Protein AF-A0A535EIG1-F1 (afdb_monomer)

Secondary structure (DSSP, 8-state):
-----PPPP-HHHHHHHHHHHHHHHHHHHHHHHHHHHHHHHHHHHHHHHHHHHHHHHHHHHHHHHHHHHHHHHHHHHHSS-HHHHHHHHHHHHHHHHHHHHHHHHHH------HHHHHHHHHHHHHHHHHHHHHT-

Structure (mmCIF, N/CA/C/O backbone):
data_AF-A0A535EIG1-F1
#
_entry.id   AF-A0A535EIG1-F1
#
loop_
_atom_site.group_PDB
_atom_site.id
_atom_site.type_symbol
_atom_site.label_atom_id
_atom_site.label_alt_id
_atom_site.label_comp_id
_atom_site.label_asym_id
_atom_site.label_entity_id
_atom_site.label_seq_id
_atom_site.pdbx_PDB_ins_code
_atom_site.Cartn_x
_atom_site.Cartn_y
_atom_site.Cartn_z
_atom_site.occupancy
_atom_site.B_iso_or_equiv
_atom_site.auth_seq_id
_atom_site.auth_comp_id
_atom_site.auth_asym_id
_atom_site.auth_atom_id
_atom_site.pdbx_PDB_model_num
ATOM 1 N N . MET A 1 1 ? -46.083 -12.622 86.928 1.00 43.81 1 MET A N 1
ATOM 2 C CA . MET A 1 1 ? -44.741 -12.605 86.307 1.00 43.81 1 MET A CA 1
ATOM 3 C C . MET A 1 1 ? -44.863 -13.250 84.937 1.00 43.81 1 MET A C 1
ATOM 5 O O . MET A 1 1 ? -45.043 -14.456 84.882 1.00 43.81 1 MET A O 1
ATOM 9 N N . ALA A 1 2 ? -44.877 -12.461 83.861 1.00 42.69 2 ALA A N 1
ATOM 10 C CA . ALA A 1 2 ? -44.917 -12.961 82.486 1.00 42.69 2 ALA A CA 1
ATOM 11 C C . ALA A 1 2 ? -43.652 -12.479 81.770 1.00 42.69 2 ALA A C 1
ATOM 13 O O . ALA A 1 2 ? -43.434 -11.278 81.623 1.00 42.69 2 ALA A O 1
ATOM 14 N N . THR A 1 3 ? -42.788 -13.417 81.408 1.00 52.62 3 THR A N 1
ATOM 15 C CA . THR A 1 3 ? -41.542 -13.187 80.680 1.00 52.62 3 THR A CA 1
ATOM 16 C C . THR A 1 3 ? -41.874 -13.017 79.197 1.00 52.62 3 THR A C 1
ATOM 18 O O . THR A 1 3 ? -42.221 -13.986 78.529 1.00 52.62 3 THR A O 1
ATOM 21 N N . GLN A 1 4 ? -41.795 -11.787 78.679 1.00 49.91 4 GLN A N 1
ATOM 22 C CA . GLN A 1 4 ? -41.818 -11.545 77.235 1.00 49.91 4 GLN A CA 1
ATOM 23 C C . GLN A 1 4 ? -40.464 -11.929 76.629 1.00 49.91 4 GLN A C 1
ATOM 25 O O . GLN A 1 4 ? -39.429 -11.382 77.003 1.00 49.91 4 GLN A O 1
ATOM 30 N N . THR A 1 5 ? -40.476 -12.861 75.682 1.00 56.69 5 THR A N 1
ATOM 31 C CA . THR A 1 5 ? -39.356 -13.163 74.786 1.00 56.69 5 THR A CA 1
ATOM 32 C C . THR A 1 5 ? -39.472 -12.293 73.534 1.00 56.69 5 THR A C 1
ATOM 34 O O . THR A 1 5 ? -40.275 -12.596 72.654 1.00 56.69 5 THR A O 1
ATOM 37 N N . GLU A 1 6 ? -38.689 -11.215 73.442 1.00 60.91 6 GLU A N 1
ATOM 38 C CA . GLU A 1 6 ? -38.535 -10.468 72.186 1.00 60.91 6 GLU A CA 1
ATOM 39 C C . GLU A 1 6 ? -37.689 -11.271 71.174 1.00 60.91 6 GLU A C 1
ATOM 41 O O . GLU A 1 6 ? -36.630 -11.799 71.537 1.00 60.91 6 GLU A O 1
ATOM 46 N N . PRO A 1 7 ? -38.105 -11.365 69.898 1.00 57.72 7 PRO A N 1
ATOM 47 C CA . PRO A 1 7 ? -37.323 -12.022 68.862 1.00 57.72 7 PRO A CA 1
ATOM 48 C C . PRO A 1 7 ? -36.166 -11.110 68.432 1.00 57.72 7 PRO A C 1
ATOM 50 O O . PRO A 1 7 ? -36.370 -10.025 67.892 1.00 57.72 7 PRO A O 1
ATOM 53 N N . ARG A 1 8 ? -34.922 -11.551 68.654 1.00 62.31 8 ARG A N 1
ATOM 54 C CA . ARG A 1 8 ? -33.730 -10.856 68.143 1.00 62.31 8 ARG A CA 1
ATOM 55 C C . ARG A 1 8 ? -33.716 -10.899 66.607 1.00 62.31 8 ARG A C 1
ATOM 57 O O . ARG A 1 8 ? -33.829 -11.990 66.049 1.00 62.31 8 ARG A O 1
ATOM 64 N N . PRO A 1 9 ? -33.528 -9.767 65.906 1.00 60.94 9 PRO A N 1
ATOM 65 C CA . PRO A 1 9 ? -33.416 -9.769 64.453 1.00 60.94 9 PRO A CA 1
ATOM 66 C C . PRO A 1 9 ? -32.160 -10.541 64.009 1.00 60.94 9 PRO A C 1
ATOM 68 O O . PRO A 1 9 ? -31.055 -10.313 64.506 1.00 60.94 9 PRO A O 1
ATOM 71 N N . ASN A 1 10 ? -32.341 -11.474 63.071 1.00 62.00 10 ASN A N 1
ATOM 72 C CA . ASN A 1 10 ? -31.311 -12.361 62.520 1.00 62.00 10 ASN A CA 1
ATOM 73 C C . ASN A 1 10 ? -30.212 -11.587 61.751 1.00 62.00 10 ASN A C 1
ATOM 75 O O . ASN A 1 10 ? -30.255 -11.463 60.529 1.00 62.00 10 ASN A O 1
ATOM 79 N N . GLY A 1 11 ? -29.188 -11.087 62.452 1.00 62.66 11 GLY A N 1
ATOM 80 C CA . GLY A 1 11 ? -28.058 -10.340 61.867 1.00 62.66 11 GLY A CA 1
ATOM 81 C C . GLY A 1 11 ? -27.068 -11.161 61.019 1.00 62.66 11 GLY A C 1
ATOM 82 O O . GLY A 1 11 ? -26.236 -10.583 60.322 1.00 62.66 11 GLY A O 1
ATOM 83 N N . SER A 1 12 ? -27.141 -12.495 61.048 1.00 65.00 12 SER A N 1
ATOM 84 C CA . SER A 1 12 ? -26.292 -13.397 60.252 1.00 65.00 12 SER A CA 1
ATOM 85 C C . SER A 1 12 ? -26.722 -13.478 58.784 1.00 65.00 12 SER A C 1
ATOM 87 O O . SER A 1 12 ? -25.865 -13.430 57.906 1.00 65.00 12 SER A O 1
ATOM 89 N N . ALA A 1 13 ? -28.032 -13.508 58.515 1.00 63.97 13 ALA A N 1
ATOM 90 C CA . ALA A 1 13 ? -28.589 -13.544 57.159 1.00 63.97 13 ALA A CA 1
ATOM 91 C C . ALA A 1 13 ? -28.294 -12.252 56.368 1.00 63.97 13 ALA A C 1
ATOM 93 O O . ALA A 1 13 ? -27.979 -12.299 55.179 1.00 63.97 13 ALA A O 1
ATOM 94 N N . MET A 1 14 ? -28.321 -11.097 57.048 1.00 65.00 14 MET A N 1
ATOM 95 C CA . MET A 1 14 ? -27.909 -9.806 56.479 1.00 65.00 14 MET A CA 1
ATOM 96 C C . MET A 1 14 ? -26.413 -9.792 56.119 1.00 65.00 14 MET A C 1
ATOM 98 O O . MET A 1 14 ? -26.053 -9.367 55.026 1.00 65.00 14 MET A O 1
ATOM 102 N N . LYS A 1 15 ? -25.532 -10.311 56.989 1.00 76.56 15 LYS A N 1
ATOM 103 C CA . LYS A 1 15 ? -24.079 -10.360 56.728 1.00 76.56 15 LYS A CA 1
ATOM 104 C C . LYS A 1 15 ? -23.700 -11.301 55.579 1.00 76.56 15 LYS A C 1
ATOM 106 O O . LYS A 1 15 ? -22.827 -10.955 54.791 1.00 76.56 15 LYS A O 1
ATOM 111 N N . SER A 1 16 ? -24.361 -12.453 55.445 1.00 78.69 16 SER A N 1
ATOM 112 C CA . SER A 1 16 ? -24.124 -13.373 54.321 1.00 78.69 16 SER A CA 1
ATOM 113 C C . SER A 1 16 ? -24.558 -12.789 52.974 1.00 78.69 16 SER A C 1
ATOM 115 O O . SER A 1 16 ? -23.881 -13.006 51.973 1.00 78.69 16 SER A O 1
ATOM 117 N N . GLY A 1 17 ? -25.650 -12.013 52.947 1.00 80.19 17 GLY A N 1
ATOM 118 C CA . GLY A 1 17 ? -26.098 -11.315 51.738 1.00 80.19 17 GLY A CA 1
ATOM 119 C C . GLY A 1 17 ? -25.132 -10.213 51.288 1.00 80.19 17 GLY A C 1
ATOM 120 O O . GLY A 1 17 ? -24.874 -10.078 50.095 1.00 80.19 17 GLY A O 1
ATOM 121 N N . VAL A 1 18 ? -24.548 -9.472 52.236 1.00 80.44 18 VAL A N 1
ATOM 122 C CA . VAL A 1 18 ? -23.553 -8.420 51.954 1.00 80.44 18 VAL A CA 1
ATOM 123 C C . VAL A 1 18 ? -22.257 -9.007 51.380 1.00 80.44 18 VAL A C 1
ATOM 125 O O . VAL A 1 18 ? -21.769 -8.510 50.372 1.00 80.44 18 VAL A O 1
ATOM 128 N N . LEU A 1 19 ? -21.750 -10.110 51.943 1.00 84.25 19 LEU A N 1
ATOM 129 C CA . LEU A 1 19 ? -20.546 -10.787 51.434 1.00 84.25 19 LEU A CA 1
ATOM 130 C C . LEU A 1 19 ? -20.745 -11.355 50.019 1.00 84.25 19 LEU A C 1
ATOM 132 O O . LEU A 1 19 ? -19.858 -11.250 49.177 1.00 84.25 19 LEU A O 1
ATOM 136 N N . ALA A 1 20 ? -21.917 -11.933 49.733 1.00 85.38 20 ALA A N 1
ATOM 137 C CA . ALA A 1 20 ? -22.233 -12.432 48.395 1.00 85.38 20 ALA A CA 1
ATOM 138 C C . ALA A 1 20 ? -22.322 -11.297 47.359 1.00 85.38 20 ALA A C 1
ATOM 140 O O . ALA A 1 20 ? -21.854 -11.456 46.232 1.00 85.38 20 ALA A O 1
ATOM 141 N N . ALA A 1 21 ? -22.886 -10.147 47.741 1.00 85.50 21 ALA A N 1
ATOM 142 C CA . ALA A 1 21 ? -22.953 -8.970 46.878 1.00 85.50 21 ALA A CA 1
ATOM 143 C C . ALA A 1 21 ? -21.560 -8.399 46.560 1.00 85.50 21 ALA A C 1
ATOM 145 O O . ALA A 1 21 ? -21.315 -7.991 45.426 1.00 85.50 21 ALA A O 1
ATOM 146 N N . GLU A 1 22 ? -20.644 -8.415 47.528 1.00 88.31 22 GLU A N 1
ATOM 147 C CA . GLU A 1 22 ? -19.270 -7.929 47.363 1.00 88.31 22 GLU A CA 1
ATOM 148 C C . GLU A 1 22 ? -18.446 -8.836 46.435 1.00 88.31 22 GLU A C 1
ATOM 150 O O . GLU A 1 22 ? -17.827 -8.352 45.492 1.00 88.31 22 GLU A O 1
ATOM 155 N N . VAL A 1 23 ? -18.569 -10.163 46.572 1.00 90.62 23 VAL A N 1
ATOM 156 C CA . VAL A 1 23 ? -17.932 -11.119 45.645 1.00 90.62 23 VAL A CA 1
ATOM 157 C C . VAL A 1 23 ? -18.455 -10.954 44.214 1.00 90.62 23 VAL A C 1
ATOM 159 O O . VAL A 1 23 ? -17.675 -10.964 43.265 1.00 90.62 23 VAL A O 1
ATOM 162 N N . VAL A 1 24 ? -19.766 -10.772 44.024 1.00 90.81 24 VAL A N 1
ATOM 163 C CA . VAL A 1 24 ? -20.341 -10.525 42.687 1.00 90.81 24 VAL A CA 1
ATOM 164 C C . VAL A 1 24 ? -19.823 -9.212 42.095 1.00 90.81 24 VAL A C 1
ATOM 166 O O . VAL A 1 24 ? -19.555 -9.141 40.893 1.00 90.81 24 VAL A O 1
ATOM 169 N N . HIS A 1 25 ? -19.649 -8.182 42.924 1.00 91.38 25 HIS A N 1
ATOM 170 C CA . HIS A 1 25 ? -19.078 -6.909 42.500 1.00 91.38 25 HIS A CA 1
ATOM 171 C C . HIS A 1 25 ? -17.621 -7.059 42.034 1.00 91.38 25 HIS A C 1
ATOM 173 O O . HIS A 1 25 ? -17.269 -6.565 40.958 1.00 91.38 25 HIS A O 1
ATOM 179 N N . ASP A 1 26 ? -16.806 -7.806 42.778 1.00 92.19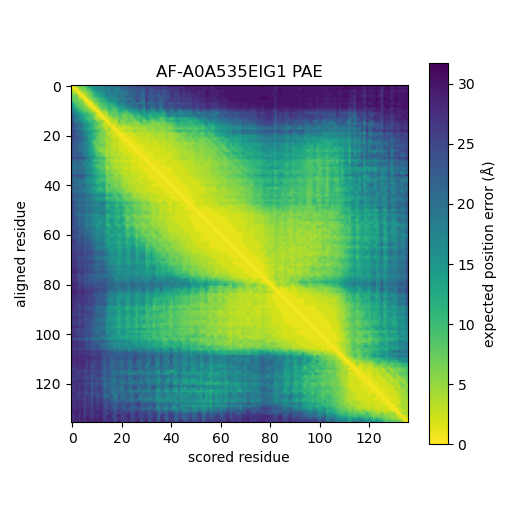 26 A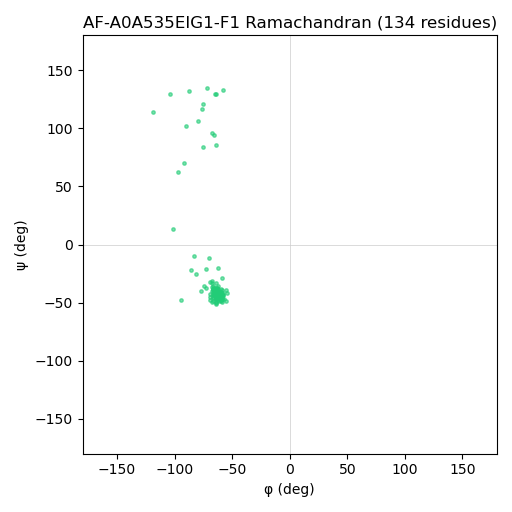SP A N 1
ATOM 180 C CA . ASP A 1 26 ? -15.402 -8.064 42.447 1.00 92.19 26 ASP A CA 1
ATOM 181 C C . ASP A 1 26 ? -15.246 -8.905 41.174 1.00 92.19 26 ASP A C 1
ATOM 183 O O . ASP A 1 26 ? -14.408 -8.600 40.322 1.00 92.19 26 ASP A O 1
ATOM 187 N N . LEU A 1 27 ? -16.101 -9.913 40.977 1.00 92.12 27 LEU A N 1
ATOM 188 C CA . LEU A 1 27 ? -16.129 -10.709 39.745 1.00 92.12 27 LEU A CA 1
ATOM 189 C C . LEU A 1 27 ? -16.491 -9.852 38.528 1.00 92.12 27 LEU A C 1
ATOM 191 O O . LEU A 1 27 ? -15.844 -9.951 37.487 1.00 92.12 27 LEU A O 1
ATOM 195 N N . ASN A 1 28 ? -17.484 -8.969 38.655 1.00 94.12 28 ASN A N 1
ATOM 196 C CA . ASN A 1 28 ? -17.855 -8.057 37.573 1.00 94.12 28 ASN A CA 1
ATOM 197 C C . ASN A 1 28 ? -16.714 -7.078 37.237 1.00 94.12 28 ASN A C 1
ATOM 199 O O . ASN A 1 28 ? -16.508 -6.713 36.074 1.00 94.12 28 ASN A O 1
ATOM 203 N N . ARG A 1 29 ? -15.935 -6.682 38.250 1.00 93.88 29 ARG A N 1
ATOM 204 C CA . ARG A 1 29 ? -14.747 -5.843 38.082 1.00 93.88 29 ARG A CA 1
ATOM 205 C C . ARG A 1 29 ? -13.614 -6.580 37.369 1.00 93.88 29 ARG A C 1
ATOM 207 O O . ARG A 1 29 ? -13.056 -6.026 36.427 1.00 93.88 29 ARG A O 1
ATOM 214 N N . LEU A 1 30 ? -13.326 -7.822 37.752 1.00 95.12 30 LEU A N 1
ATOM 215 C CA . LEU A 1 30 ? -12.358 -8.692 37.072 1.00 95.12 30 LEU A CA 1
ATOM 216 C C . LEU A 1 30 ? -12.727 -8.916 35.602 1.00 95.12 30 LEU A C 1
ATOM 218 O O . LEU A 1 30 ? -11.889 -8.727 34.728 1.00 95.12 30 LEU A O 1
ATOM 222 N N . VAL A 1 31 ? -13.992 -9.235 35.315 1.00 96.12 31 VAL A N 1
ATOM 223 C CA . VAL A 1 31 ? -14.468 -9.420 33.933 1.00 96.12 31 VAL A CA 1
ATOM 224 C C . VAL A 1 31 ? -14.295 -8.141 33.112 1.00 96.12 31 VAL A C 1
ATOM 226 O O . VAL A 1 31 ? -13.858 -8.196 31.965 1.00 96.12 31 VAL A O 1
ATOM 229 N N . SER A 1 32 ? -14.598 -6.977 33.693 1.00 95.75 32 SER A N 1
ATOM 230 C CA . SER A 1 32 ? -14.414 -5.690 33.009 1.00 95.75 32 SER A CA 1
ATOM 231 C C . SER A 1 32 ? -12.940 -5.407 32.699 1.00 95.75 32 SER A C 1
ATOM 233 O O . SER A 1 32 ? -12.632 -4.935 31.606 1.00 95.75 32 SER A O 1
ATOM 235 N N . LEU A 1 33 ? -12.037 -5.743 33.623 1.00 96.56 33 LEU A N 1
ATOM 236 C CA . LEU A 1 33 ? -10.590 -5.602 33.442 1.00 96.56 33 LEU A CA 1
ATOM 237 C C . LEU A 1 33 ? -10.050 -6.544 32.363 1.00 96.56 33 LEU A C 1
ATOM 239 O O . LEU A 1 33 ? -9.282 -6.104 31.516 1.00 96.56 33 LEU A O 1
ATOM 243 N N . GLU A 1 34 ? -10.492 -7.800 32.339 1.00 96.25 34 GLU A N 1
ATOM 244 C CA . GLU A 1 34 ? -10.086 -8.768 31.312 1.00 96.25 34 GLU A CA 1
ATOM 245 C C . GLU A 1 34 ? -10.522 -8.305 29.913 1.00 96.25 34 GLU A C 1
ATOM 247 O O . GLU A 1 34 ? -9.774 -8.410 28.943 1.00 96.25 34 GLU A O 1
ATOM 252 N N . ILE A 1 35 ? -11.718 -7.711 29.806 1.00 96.69 35 ILE A N 1
ATOM 253 C CA . ILE A 1 35 ? -12.204 -7.106 28.559 1.00 96.69 35 ILE A CA 1
ATOM 254 C C . ILE A 1 35 ? -11.343 -5.900 28.160 1.00 96.69 35 ILE A C 1
ATOM 256 O O . ILE A 1 35 ? -11.064 -5.713 26.974 1.00 96.69 35 ILE A O 1
ATOM 260 N N . GLU A 1 36 ? -10.952 -5.049 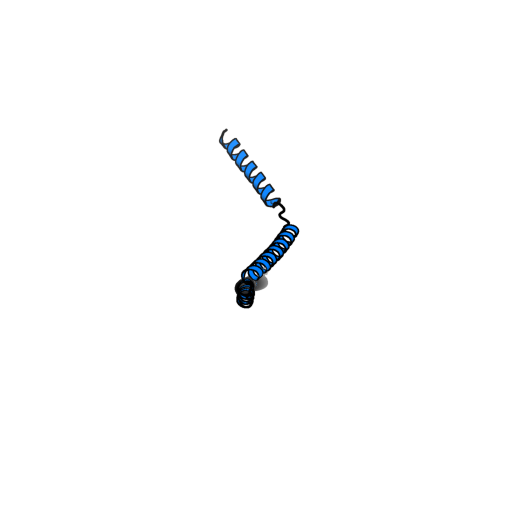29.109 1.00 96.94 36 GLU A N 1
ATOM 261 C CA . GLU A 1 36 ? -10.060 -3.915 28.839 1.00 96.94 36 GLU A CA 1
ATOM 262 C C . GLU A 1 36 ? -8.669 -4.373 28.398 1.00 96.94 36 GLU A C 1
ATOM 264 O O . GLU A 1 36 ? -8.146 -3.837 27.419 1.00 96.94 36 GLU A O 1
ATOM 269 N N . LEU A 1 37 ? -8.112 -5.397 29.044 1.00 97.12 37 LEU A N 1
ATOM 270 C CA . LEU A 1 37 ? -6.827 -5.991 28.689 1.00 97.12 37 LEU A CA 1
ATOM 271 C C . LEU A 1 37 ? -6.880 -6.620 27.291 1.00 97.12 37 LEU A C 1
ATOM 273 O O . LEU A 1 37 ? -6.072 -6.282 26.431 1.00 97.12 37 LEU A O 1
ATOM 277 N N . ALA A 1 38 ? -7.899 -7.438 27.012 1.00 96.25 38 ALA A N 1
ATOM 278 C CA . ALA A 1 38 ? -8.100 -8.037 25.696 1.00 96.25 38 ALA A CA 1
ATOM 279 C C . ALA A 1 38 ? -8.245 -6.966 24.603 1.00 96.25 38 ALA A C 1
ATOM 281 O O . ALA A 1 38 ? -7.701 -7.104 23.509 1.00 96.25 38 ALA A O 1
ATOM 282 N N . LYS A 1 39 ? -8.935 -5.852 24.884 1.00 96.00 39 LYS A N 1
ATOM 283 C CA . LYS A 1 39 ? -9.003 -4.710 23.956 1.00 96.00 39 LYS A CA 1
ATOM 284 C C . LYS A 1 39 ? -7.635 -4.069 23.721 1.00 96.00 39 LYS A C 1
ATOM 286 O O . LYS A 1 39 ? -7.366 -3.647 22.596 1.00 96.00 39 LYS A O 1
ATOM 291 N N . GLN A 1 40 ? -6.801 -3.955 24.752 1.00 97.25 40 GLN A N 1
ATOM 292 C CA . GLN A 1 40 ? -5.446 -3.415 24.633 1.00 97.25 40 GLN A CA 1
ATOM 293 C C . GLN A 1 40 ? -4.552 -4.335 23.802 1.00 97.25 40 GLN A C 1
ATOM 295 O O . GLN A 1 40 ? -3.958 -3.857 22.836 1.00 97.25 40 GLN A O 1
ATOM 300 N N . GLU A 1 41 ? -4.538 -5.637 24.091 1.00 95.44 41 GLU A N 1
ATOM 301 C CA . GLU A 1 41 ? -3.783 -6.620 23.310 1.00 95.44 41 GLU A CA 1
ATOM 302 C C . GLU A 1 41 ? -4.238 -6.630 21.852 1.00 95.44 41 GLU A C 1
ATOM 304 O O . GLU A 1 41 ? -3.413 -6.526 20.948 1.00 95.44 41 GLU A O 1
ATOM 309 N N . LEU A 1 42 ? -5.551 -6.660 21.592 1.00 95.94 42 LEU A N 1
ATOM 310 C CA . LEU A 1 42 ? -6.087 -6.595 20.229 1.00 95.94 42 LEU A CA 1
ATOM 311 C C . LEU A 1 42 ? -5.674 -5.312 19.505 1.00 95.94 42 LEU A C 1
ATOM 313 O O . LEU A 1 42 ? -5.390 -5.351 18.308 1.00 95.94 42 LEU A O 1
ATOM 317 N N . LYS A 1 43 ? -5.632 -4.172 20.203 1.00 95.38 43 LYS A N 1
ATOM 318 C CA . LYS A 1 43 ? -5.165 -2.904 19.633 1.00 95.38 43 LYS A CA 1
ATOM 319 C C . LYS A 1 43 ? -3.676 -2.963 19.306 1.00 95.38 43 LYS A C 1
ATOM 321 O O . LYS A 1 43 ? -3.292 -2.530 18.224 1.00 95.38 43 LYS A O 1
ATOM 326 N N . GLU A 1 44 ? -2.851 -3.480 20.206 1.00 95.06 44 GLU A N 1
ATOM 327 C CA . GLU A 1 44 ? -1.412 -3.629 19.986 1.00 95.06 44 GLU A CA 1
ATOM 328 C C . GLU A 1 44 ? -1.126 -4.593 18.829 1.00 95.06 44 GLU A C 1
ATOM 330 O O . GLU A 1 44 ? -0.394 -4.242 17.903 1.00 95.06 44 GLU A O 1
ATOM 335 N N . LEU A 1 45 ? -1.795 -5.747 18.798 1.00 93.62 45 LEU A N 1
ATOM 336 C CA . LEU A 1 45 ? -1.776 -6.703 17.689 1.00 93.62 45 LEU A CA 1
ATOM 337 C C . LEU A 1 45 ? -2.185 -6.034 16.371 1.00 93.62 45 LEU A C 1
ATOM 339 O O . LEU A 1 45 ? -1.481 -6.165 15.371 1.00 93.62 45 LEU A O 1
ATOM 343 N N . ALA A 1 46 ? -3.289 -5.281 16.359 1.00 94.38 46 ALA A N 1
ATOM 344 C CA . ALA A 1 46 ? -3.770 -4.583 15.169 1.00 94.38 46 ALA A CA 1
ATOM 345 C C . ALA A 1 46 ? -2.788 -3.511 14.678 1.00 94.38 46 ALA A C 1
ATOM 347 O O . ALA A 1 46 ? -2.588 -3.379 13.473 1.00 94.38 46 ALA A O 1
ATOM 348 N N . VAL A 1 47 ? -2.156 -2.761 15.585 1.00 94.44 47 VAL A N 1
ATOM 349 C CA . VAL A 1 47 ? -1.146 -1.755 15.231 1.00 94.44 47 VAL A CA 1
ATOM 350 C C . VAL A 1 47 ? 0.103 -2.431 14.680 1.00 94.44 47 VAL A C 1
ATOM 352 O O . VAL A 1 47 ? 0.559 -2.072 13.600 1.00 94.44 47 VAL A O 1
ATOM 355 N N . THR A 1 48 ? 0.632 -3.435 15.372 1.00 90.19 48 THR A N 1
ATOM 356 C CA . THR A 1 48 ? 1.905 -4.076 15.014 1.00 90.19 48 THR A CA 1
ATOM 357 C C . THR A 1 48 ? 1.774 -4.868 13.717 1.00 90.19 48 THR A C 1
ATOM 359 O O . THR A 1 48 ? 2.553 -4.673 12.782 1.00 90.19 48 THR A O 1
ATOM 362 N N . ASN A 1 49 ? 0.721 -5.682 13.595 1.00 94.25 49 ASN A N 1
ATOM 363 C CA . ASN A 1 49 ? 0.422 -6.391 12.353 1.00 94.25 49 ASN A CA 1
ATOM 364 C C . ASN A 1 49 ? 0.006 -5.421 11.242 1.00 94.25 49 ASN A C 1
ATOM 366 O O . ASN A 1 49 ? 0.307 -5.669 10.077 1.00 94.25 49 ASN A O 1
ATOM 370 N N . GLY A 1 50 ? -0.642 -4.304 11.583 1.00 94.88 50 GLY A N 1
ATOM 371 C CA . GLY A 1 50 ? -0.967 -3.235 10.641 1.00 94.88 50 GLY A CA 1
ATOM 372 C C . GLY A 1 50 ? 0.283 -2.579 10.058 1.00 94.88 50 GLY A C 1
ATOM 373 O O . GLY A 1 50 ? 0.364 -2.390 8.846 1.00 94.88 50 GLY A O 1
ATOM 374 N N . ILE A 1 51 ? 1.290 -2.303 10.890 1.00 95.06 51 ILE A N 1
ATOM 375 C CA . ILE A 1 51 ? 2.596 -1.792 10.456 1.00 95.06 51 ILE A CA 1
ATOM 376 C C . ILE A 1 51 ? 3.295 -2.827 9.575 1.00 95.06 51 ILE A C 1
ATOM 37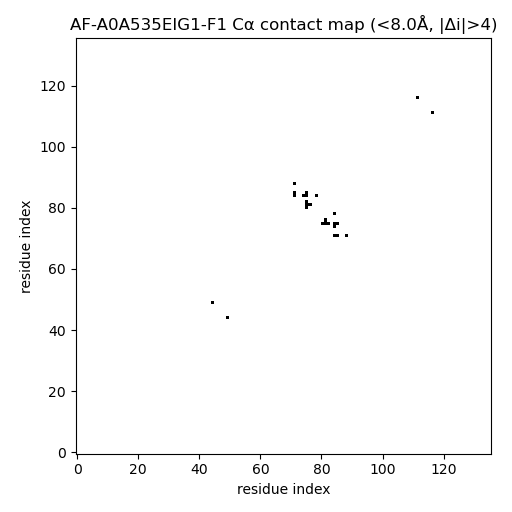8 O O . ILE A 1 51 ? 3.770 -2.477 8.499 1.00 95.06 51 ILE A O 1
ATOM 382 N N . ALA A 1 52 ? 3.316 -4.102 9.972 1.00 94.12 52 ALA A N 1
ATOM 383 C CA . ALA A 1 52 ? 3.909 -5.160 9.158 1.00 94.12 52 ALA A CA 1
ATOM 384 C C . ALA A 1 52 ? 3.227 -5.271 7.783 1.00 94.12 52 ALA A C 1
ATOM 386 O O . ALA A 1 52 ? 3.904 -5.278 6.755 1.00 94.12 52 ALA A O 1
ATOM 387 N N . ALA A 1 53 ? 1.892 -5.281 7.745 1.00 96.31 53 ALA A N 1
ATOM 388 C CA . ALA A 1 53 ? 1.121 -5.297 6.506 1.00 96.31 53 ALA A CA 1
ATOM 389 C C . ALA A 1 53 ? 1.403 -4.060 5.639 1.00 96.31 53 ALA A C 1
ATOM 391 O O . ALA A 1 53 ? 1.570 -4.190 4.426 1.00 96.31 53 ALA A O 1
ATOM 392 N N . ALA A 1 54 ? 1.518 -2.875 6.247 1.00 94.50 54 ALA A N 1
ATOM 393 C CA . ALA A 1 54 ? 1.885 -1.649 5.548 1.00 94.50 54 ALA A CA 1
ATOM 394 C C . ALA A 1 54 ? 3.305 -1.724 4.965 1.00 94.50 54 ALA A C 1
ATOM 396 O O . ALA A 1 54 ? 3.498 -1.383 3.800 1.00 94.50 54 ALA A O 1
ATOM 397 N N . CYS A 1 55 ? 4.281 -2.228 5.726 1.00 96.81 55 CYS A N 1
ATOM 398 C CA . CYS A 1 55 ? 5.647 -2.450 5.254 1.00 96.81 55 CYS A CA 1
ATOM 399 C C . CY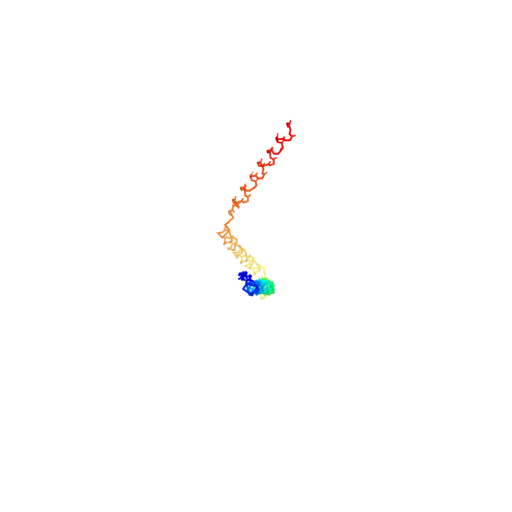S A 1 55 ? 5.689 -3.432 4.078 1.00 96.81 55 CYS A C 1
ATOM 401 O O . CYS A 1 55 ? 6.341 -3.145 3.079 1.00 96.81 55 CYS A O 1
ATOM 403 N N . PHE A 1 56 ? 4.966 -4.554 4.149 1.00 96.31 56 PHE A N 1
ATOM 404 C CA . PHE A 1 56 ? 4.878 -5.511 3.042 1.00 96.31 56 PHE A CA 1
ATOM 405 C C . PHE A 1 56 ? 4.206 -4.913 1.804 1.00 96.31 56 PHE A C 1
ATOM 407 O O . PHE A 1 56 ? 4.714 -5.075 0.694 1.00 96.31 56 PHE A O 1
ATOM 414 N N . ALA A 1 57 ? 3.099 -4.189 1.979 1.00 96.38 57 ALA A N 1
ATOM 415 C CA . ALA A 1 57 ? 2.434 -3.496 0.880 1.00 96.38 57 ALA A CA 1
ATOM 416 C C . ALA A 1 57 ? 3.373 -2.471 0.226 1.00 96.38 57 ALA A C 1
ATOM 418 O O . ALA A 1 57 ? 3.496 -2.430 -0.998 1.00 96.38 57 ALA A O 1
ATOM 419 N N . PHE A 1 58 ? 4.088 -1.687 1.034 1.00 95.62 58 PHE A N 1
ATOM 420 C CA . PHE A 1 58 ? 5.040 -0.692 0.555 1.00 95.62 58 PHE A CA 1
ATOM 421 C C . PHE A 1 58 ? 6.246 -1.327 -0.148 1.00 95.62 58 PHE A C 1
ATOM 423 O O . PHE A 1 58 ? 6.629 -0.878 -1.226 1.00 95.62 58 PHE A O 1
ATOM 430 N N . ALA A 1 59 ? 6.798 -2.413 0.398 1.00 96.50 59 ALA A N 1
ATOM 431 C CA . ALA A 1 59 ? 7.856 -3.188 -0.246 1.00 96.50 59 ALA A CA 1
ATOM 432 C C . ALA A 1 59 ? 7.404 -3.736 -1.608 1.00 96.50 59 ALA A C 1
ATOM 434 O O . ALA A 1 59 ? 8.151 -3.643 -2.578 1.00 96.50 59 ALA A O 1
ATOM 435 N N . GLY A 1 60 ? 6.168 -4.235 -1.708 1.00 94.81 60 GLY A N 1
ATOM 436 C CA . GLY A 1 60 ? 5.577 -4.674 -2.973 1.00 94.81 60 GLY A CA 1
ATOM 437 C C . GLY A 1 60 ? 5.451 -3.541 -3.995 1.00 94.81 60 GLY A C 1
ATOM 438 O O . GLY A 1 60 ? 5.803 -3.726 -5.159 1.00 94.81 60 GLY A O 1
ATOM 439 N N . ILE A 1 61 ? 5.018 -2.352 -3.563 1.00 94.94 61 ILE A N 1
ATOM 440 C CA . ILE A 1 61 ? 4.959 -1.155 -4.419 1.00 94.94 61 ILE A CA 1
ATOM 441 C C . ILE A 1 61 ? 6.360 -0.776 -4.911 1.00 94.94 61 ILE A C 1
ATOM 443 O O . ILE A 1 61 ? 6.550 -0.580 -6.110 1.00 94.94 61 ILE A O 1
ATOM 447 N N . LEU A 1 62 ? 7.348 -0.710 -4.015 1.00 96.06 62 LEU A N 1
ATOM 448 C CA . LEU A 1 62 ? 8.726 -0.371 -4.375 1.00 96.06 62 LEU A CA 1
ATOM 449 C C . LEU A 1 62 ? 9.348 -1.397 -5.325 1.00 96.06 62 LEU A C 1
ATOM 451 O O . LEU A 1 62 ? 9.952 -1.006 -6.320 1.00 96.06 62 LEU A O 1
ATOM 455 N N . ALA A 1 63 ? 9.173 -2.692 -5.059 1.00 94.94 63 ALA A N 1
ATOM 456 C CA . ALA A 1 63 ? 9.644 -3.758 -5.939 1.00 94.94 63 ALA A CA 1
ATOM 457 C C . ALA A 1 63 ? 8.970 -3.684 -7.316 1.00 94.94 63 ALA A C 1
ATOM 459 O O . ALA A 1 63 ? 9.635 -3.825 -8.342 1.00 94.94 63 ALA A O 1
ATOM 460 N N . GLY A 1 64 ? 7.666 -3.393 -7.344 1.00 92.62 64 GLY A N 1
ATOM 461 C CA . GLY A 1 64 ? 6.918 -3.156 -8.573 1.00 92.62 64 GLY A CA 1
ATOM 462 C C . GLY A 1 64 ? 7.486 -1.989 -9.377 1.00 92.62 64 GLY A C 1
ATOM 463 O O . GLY A 1 64 ? 7.771 -2.158 -10.559 1.00 92.62 64 GLY A O 1
ATOM 464 N N . ILE A 1 65 ? 7.720 -0.835 -8.742 1.00 91.50 65 ILE A N 1
ATOM 465 C CA . ILE A 1 65 ? 8.335 0.342 -9.381 1.00 91.50 65 ILE A CA 1
ATOM 466 C C . ILE A 1 65 ? 9.744 0.012 -9.884 1.00 91.50 65 ILE A C 1
ATOM 468 O O . ILE A 1 65 ? 10.081 0.344 -11.017 1.00 91.50 65 ILE A O 1
ATOM 472 N N . ALA A 1 66 ? 10.557 -0.668 -9.074 1.00 92.69 66 ALA A N 1
ATOM 473 C CA . ALA A 1 66 ? 11.907 -1.060 -9.458 1.00 92.69 66 ALA A CA 1
ATOM 474 C C . ALA A 1 66 ? 11.897 -1.947 -10.709 1.00 92.69 66 ALA A C 1
ATOM 476 O O . ALA A 1 66 ? 12.659 -1.686 -11.635 1.00 92.69 66 ALA A O 1
ATOM 477 N N . LEU A 1 67 ? 11.002 -2.936 -10.786 1.00 93.00 67 LEU A N 1
ATOM 478 C CA . LEU A 1 67 ? 10.855 -3.793 -11.964 1.00 93.00 67 LEU A CA 1
ATOM 479 C C . LEU A 1 67 ? 10.359 -3.003 -13.185 1.00 93.00 67 LEU A C 1
ATOM 481 O O . LEU A 1 67 ? 10.897 -3.160 -14.281 1.00 93.00 67 LEU A O 1
ATOM 485 N N . LEU A 1 68 ? 9.379 -2.118 -12.976 1.00 89.56 68 LEU A N 1
ATOM 486 C CA . LEU A 1 68 ? 8.828 -1.223 -13.995 1.00 89.56 68 LEU A CA 1
ATOM 487 C C . LEU A 1 68 ? 9.907 -0.302 -14.593 1.00 89.56 68 LEU A C 1
ATOM 489 O O . LEU A 1 68 ? 9.812 0.113 -15.739 1.00 89.56 68 LEU A O 1
ATOM 493 N N . VAL A 1 69 ? 10.955 0.036 -13.849 1.00 90.44 69 VAL A N 1
ATOM 494 C CA . VAL A 1 69 ? 12.041 0.882 -14.365 1.00 90.44 69 VAL A CA 1
ATOM 495 C C . VAL A 1 69 ? 13.200 0.042 -14.900 1.00 90.44 69 VAL A C 1
ATOM 497 O O . VAL A 1 69 ? 13.674 0.281 -16.009 1.00 90.44 69 VAL A O 1
ATOM 500 N N . ALA A 1 70 ? 13.650 -0.962 -14.147 1.00 91.31 70 ALA A N 1
ATOM 501 C CA . ALA A 1 70 ? 14.845 -1.733 -14.469 1.00 91.31 70 ALA A CA 1
ATOM 502 C C . ALA A 1 70 ? 14.692 -2.559 -15.753 1.00 91.31 70 ALA A C 1
ATOM 504 O O . ALA A 1 70 ? 15.615 -2.595 -16.565 1.00 91.31 70 ALA A O 1
ATOM 505 N N . VAL A 1 71 ? 13.533 -3.193 -15.970 1.00 90.88 71 VAL A N 1
ATOM 506 C CA . VAL A 1 71 ? 13.322 -4.063 -17.139 1.00 90.88 71 VAL A CA 1
ATOM 507 C C . VAL A 1 71 ? 13.402 -3.281 -18.458 1.00 90.88 71 VAL A C 1
ATOM 509 O O . VAL A 1 71 ? 14.198 -3.678 -19.313 1.00 90.88 71 VAL A O 1
ATOM 512 N N . PRO A 1 72 ? 12.684 -2.155 -18.649 1.00 89.81 72 PRO A N 1
ATOM 513 C CA . PRO A 1 72 ? 12.846 -1.341 -19.851 1.00 89.81 72 PRO A CA 1
ATOM 514 C C . PRO A 1 72 ? 14.267 -0.847 -20.057 1.00 89.81 72 PRO A C 1
ATOM 516 O O . PRO A 1 72 ? 14.752 -0.879 -21.182 1.00 89.81 72 PRO A O 1
ATOM 519 N N . VAL A 1 73 ? 14.945 -0.411 -18.990 1.00 90.81 73 VAL A N 1
ATOM 520 C CA . VAL A 1 73 ? 16.320 0.096 -19.085 1.00 90.81 73 VAL A CA 1
ATOM 521 C C . VAL A 1 73 ? 17.253 -0.990 -19.616 1.00 90.81 73 VAL A C 1
ATOM 523 O O . VAL A 1 73 ? 17.994 -0.742 -20.564 1.00 90.81 73 VAL A O 1
ATOM 526 N N . ILE A 1 74 ? 17.169 -2.208 -19.074 1.00 90.88 74 ILE A N 1
ATOM 527 C CA . ILE A 1 74 ? 17.967 -3.347 -19.545 1.00 90.88 74 ILE A CA 1
ATOM 528 C C . ILE A 1 74 ? 17.665 -3.646 -21.018 1.00 90.88 74 ILE A C 1
ATOM 530 O O . ILE A 1 74 ? 18.589 -3.804 -21.811 1.00 90.88 74 ILE A O 1
ATOM 534 N N . VAL A 1 75 ? 16.388 -3.686 -21.408 1.00 88.56 75 VAL A N 1
ATOM 535 C CA . VAL A 1 75 ? 15.982 -3.989 -22.791 1.00 88.56 75 VAL A CA 1
ATOM 536 C C . VAL A 1 75 ? 16.444 -2.909 -23.771 1.00 88.56 75 VAL A C 1
ATOM 538 O O . VAL A 1 75 ? 16.944 -3.232 -24.844 1.00 88.56 75 VAL A O 1
ATOM 541 N N . VAL A 1 76 ? 16.307 -1.633 -23.410 1.00 90.62 76 VAL A N 1
ATOM 542 C CA . VAL A 1 76 ? 16.724 -0.503 -24.253 1.00 90.62 76 VAL A CA 1
ATOM 543 C C . VAL A 1 76 ? 18.236 -0.505 -24.467 1.00 90.62 76 VAL A C 1
ATOM 545 O O . VAL A 1 76 ? 18.679 -0.219 -25.573 1.00 90.62 76 VAL A O 1
ATOM 548 N N . VAL A 1 77 ? 19.020 -0.849 -23.442 1.00 89.94 77 VAL A N 1
ATOM 549 C CA . VAL A 1 77 ? 20.486 -0.939 -23.546 1.00 89.94 77 VAL A CA 1
ATOM 550 C C . VAL A 1 77 ? 20.930 -2.188 -24.314 1.00 89.94 77 VAL A C 1
ATOM 552 O O . VAL A 1 77 ? 21.908 -2.133 -25.055 1.00 89.94 77 VAL A O 1
ATOM 555 N N . ALA A 1 78 ? 20.226 -3.312 -24.165 1.00 89.81 78 ALA A N 1
ATOM 556 C CA . ALA A 1 78 ? 20.581 -4.572 -24.820 1.00 89.81 78 ALA A CA 1
ATOM 557 C C . ALA A 1 78 ? 20.304 -4.581 -26.333 1.00 89.81 78 ALA A C 1
ATOM 559 O O . ALA A 1 78 ? 20.870 -5.401 -27.057 1.00 89.81 78 ALA A O 1
ATOM 560 N N . VAL A 1 79 ? 19.426 -3.700 -26.819 1.00 89.88 79 VAL A N 1
ATOM 561 C CA . VAL A 1 79 ? 19.021 -3.647 -28.227 1.00 89.88 79 VAL A CA 1
ATOM 562 C C . VAL A 1 79 ? 19.709 -2.459 -28.915 1.00 89.88 79 VAL A C 1
ATOM 564 O O . VAL A 1 79 ? 19.593 -1.332 -28.439 1.00 89.88 79 VAL A O 1
ATOM 567 N N . PRO A 1 80 ? 20.365 -2.652 -30.079 1.00 85.12 80 PRO A N 1
ATOM 568 C CA . PRO A 1 80 ? 21.037 -1.562 -30.797 1.00 85.12 80 PRO A CA 1
ATOM 569 C C . PRO A 1 80 ? 20.072 -0.461 -31.253 1.00 85.12 80 PRO A C 1
ATOM 571 O O . PRO A 1 80 ? 20.474 0.669 -31.507 1.00 85.12 80 PRO A O 1
ATOM 574 N N . TRP A 1 81 ? 18.781 -0.779 -31.332 1.00 89.75 81 TRP A N 1
ATOM 575 C CA . TRP A 1 81 ? 17.726 0.156 -31.681 1.00 89.75 81 TRP A CA 1
ATOM 576 C C . TRP A 1 81 ? 17.004 0.741 -30.456 1.00 89.75 81 TRP A C 1
ATOM 578 O O . TRP A 1 81 ? 15.801 0.571 -30.247 1.00 89.75 81 TRP A O 1
ATOM 588 N N . HIS A 1 82 ? 17.768 1.465 -29.643 1.00 87.69 82 HIS A N 1
ATOM 589 C CA . HIS A 1 82 ? 17.351 2.004 -28.345 1.00 87.69 82 HIS A CA 1
ATOM 590 C C . HIS A 1 82 ? 16.078 2.872 -28.395 1.00 87.69 82 HIS A C 1
ATOM 592 O O . HIS A 1 82 ? 15.232 2.764 -27.507 1.00 87.69 82 HIS A O 1
ATOM 598 N N . TRP A 1 83 ? 15.886 3.706 -29.428 1.00 86.00 83 TRP A N 1
ATOM 599 C CA . TRP A 1 83 ? 14.719 4.601 -29.473 1.00 86.00 83 TRP A CA 1
ATOM 600 C C . TRP A 1 83 ? 13.400 3.859 -29.765 1.00 86.00 83 TRP A C 1
ATOM 602 O O . TRP A 1 83 ? 12.390 4.163 -29.136 1.00 86.00 83 TRP A O 1
ATOM 612 N N . GLN A 1 84 ? 13.401 2.834 -30.625 1.00 91.94 84 GLN A N 1
ATOM 613 C CA . GLN A 1 84 ? 12.243 1.957 -30.878 1.00 91.94 84 GLN A CA 1
ATOM 614 C C . GLN A 1 84 ? 11.887 1.199 -29.614 1.00 91.94 84 GLN A C 1
ATOM 616 O O . GLN A 1 84 ? 10.717 1.152 -29.244 1.00 91.94 84 GLN A O 1
ATOM 621 N N . ALA A 1 85 ? 12.891 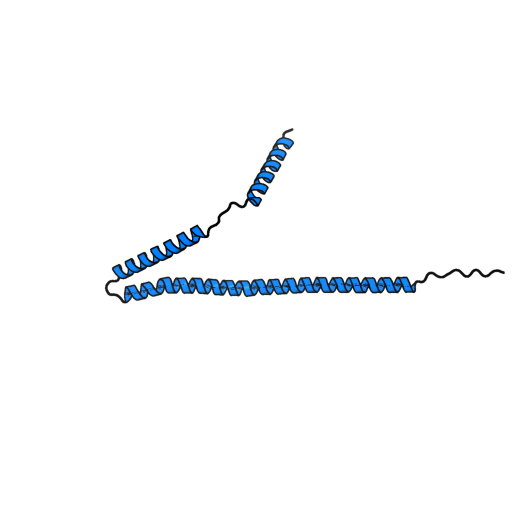0.619 -28.951 1.00 87.88 85 ALA A N 1
ATOM 622 C CA . ALA A 1 85 ? 12.687 -0.101 -27.704 1.00 87.88 85 ALA A CA 1
ATOM 623 C C . ALA A 1 85 ? 12.040 0.815 -26.652 1.00 87.88 85 ALA A C 1
ATOM 625 O O . ALA A 1 85 ? 11.062 0.423 -26.016 1.00 87.88 85 ALA A O 1
ATOM 626 N N . ALA A 1 86 ? 12.507 2.063 -26.534 1.00 86.38 86 ALA A N 1
ATOM 627 C CA . ALA A 1 86 ? 11.918 3.050 -25.633 1.00 86.38 86 ALA A CA 1
ATOM 628 C C . ALA A 1 86 ? 10.462 3.392 -26.000 1.00 86.38 86 ALA A C 1
ATOM 630 O O . ALA A 1 86 ? 9.607 3.438 -25.116 1.00 86.38 86 ALA A O 1
ATOM 631 N N . VAL A 1 87 ? 10.151 3.579 -27.289 1.00 91.50 87 VAL A N 1
ATOM 632 C CA . VAL A 1 87 ? 8.778 3.853 -27.757 1.00 91.50 87 VAL A CA 1
ATOM 633 C C . VAL A 1 87 ? 7.845 2.672 -27.479 1.00 91.50 87 VAL A C 1
ATOM 635 O O . VAL A 1 87 ? 6.734 2.880 -26.996 1.00 91.50 87 VAL A O 1
ATOM 638 N N . VAL A 1 88 ? 8.285 1.435 -27.719 1.00 91.81 88 VAL A N 1
ATOM 639 C CA . VAL A 1 88 ? 7.487 0.230 -27.432 1.00 91.81 88 VAL A CA 1
ATOM 640 C C . VAL A 1 88 ? 7.154 0.139 -25.942 1.00 91.81 88 VAL A C 1
ATOM 642 O O . VAL A 1 88 ? 5.997 -0.088 -25.586 1.00 91.81 88 VAL A O 1
ATOM 645 N N . TRP A 1 89 ? 8.128 0.385 -25.064 1.00 90.62 89 TRP A N 1
ATOM 646 C CA . TRP A 1 89 ? 7.892 0.416 -23.619 1.00 90.62 89 TRP A CA 1
ATOM 647 C C . TRP A 1 89 ? 6.977 1.565 -23.190 1.00 90.62 89 TRP A C 1
ATOM 649 O O . TRP A 1 89 ? 6.100 1.363 -22.351 1.00 90.62 89 TRP A O 1
ATOM 659 N N . ALA A 1 90 ? 7.114 2.749 -23.791 1.00 89.69 90 ALA A N 1
ATOM 660 C CA . ALA A 1 90 ? 6.217 3.873 -23.529 1.00 89.69 90 ALA A CA 1
ATOM 661 C C . ALA A 1 90 ? 4.761 3.540 -23.899 1.00 89.69 90 ALA A C 1
ATOM 663 O O . ALA A 1 90 ? 3.844 3.825 -23.126 1.00 89.69 90 ALA A O 1
ATOM 664 N N . VAL A 1 91 ? 4.542 2.878 -25.040 1.00 94.62 91 VAL A N 1
ATOM 665 C CA . VAL A 1 91 ? 3.213 2.402 -25.450 1.00 94.62 91 VAL A CA 1
ATOM 666 C C . VAL A 1 91 ? 2.697 1.327 -24.493 1.00 94.62 91 VAL A C 1
ATOM 668 O O . VAL A 1 91 ? 1.540 1.395 -24.081 1.00 94.62 91 VAL A O 1
ATOM 671 N N . ALA A 1 92 ? 3.539 0.377 -24.076 1.00 92.75 92 ALA A N 1
ATOM 672 C CA . ALA A 1 92 ? 3.157 -0.628 -23.086 1.00 92.75 92 ALA A CA 1
ATOM 673 C C . ALA A 1 92 ? 2.693 0.021 -21.768 1.00 92.75 92 ALA A C 1
ATOM 675 O O . ALA A 1 92 ? 1.643 -0.350 -21.238 1.00 92.75 92 ALA A O 1
ATOM 676 N N . TYR A 1 93 ? 3.400 1.050 -21.283 1.00 90.38 93 TYR A N 1
ATOM 677 C CA . TYR A 1 93 ? 2.972 1.809 -20.105 1.00 90.38 93 TYR A CA 1
ATOM 678 C C . TYR A 1 93 ? 1.665 2.553 -20.307 1.00 90.38 93 TYR A C 1
ATOM 680 O O . TYR A 1 93 ? 0.807 2.505 -19.425 1.00 90.38 93 TYR A O 1
ATOM 688 N N . ALA A 1 94 ? 1.478 3.192 -21.460 1.00 93.62 94 ALA A N 1
ATOM 689 C CA . ALA A 1 94 ? 0.231 3.874 -21.778 1.00 93.62 94 ALA A CA 1
ATOM 690 C C . ALA A 1 94 ? -0.961 2.903 -21.776 1.00 93.62 94 ALA A C 1
ATOM 692 O O . ALA A 1 94 ? -2.016 3.230 -21.232 1.00 93.62 94 ALA A O 1
ATOM 693 N N . LEU A 1 95 ? -0.787 1.691 -22.312 1.00 96.31 95 LEU A N 1
ATOM 694 C CA . LEU A 1 95 ? -1.826 0.658 -22.319 1.00 96.31 95 LEU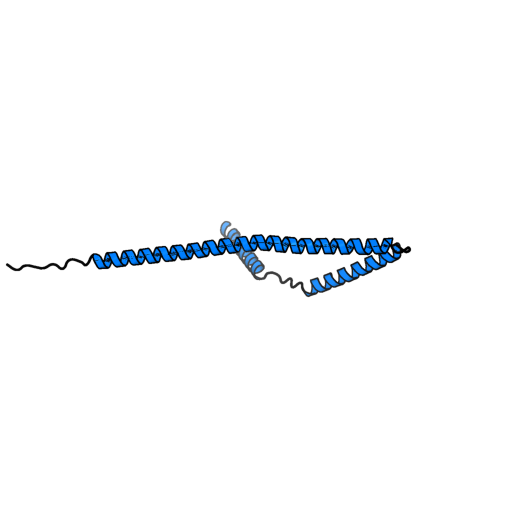 A CA 1
ATOM 695 C C . LEU A 1 95 ? -2.151 0.150 -20.911 1.00 96.31 95 LEU A C 1
ATOM 697 O O . LEU A 1 95 ? -3.327 0.066 -20.552 1.00 96.31 95 LEU A O 1
ATOM 701 N N . ILE A 1 96 ? -1.132 -0.139 -20.096 1.00 93.69 96 ILE A N 1
ATOM 702 C CA . ILE A 1 96 ? -1.323 -0.548 -18.696 1.00 93.69 96 ILE A CA 1
ATOM 703 C C . ILE A 1 96 ? -2.049 0.561 -17.924 1.00 93.69 96 ILE A C 1
ATOM 705 O O . ILE A 1 96 ? -3.056 0.298 -17.265 1.00 93.69 96 ILE A O 1
ATOM 709 N N . ALA A 1 97 ? -1.597 1.811 -18.050 1.00 92.44 97 ALA A N 1
ATOM 710 C CA . ALA A 1 97 ? -2.207 2.963 -17.392 1.00 92.44 97 ALA A CA 1
ATOM 711 C C . ALA A 1 97 ? -3.665 3.175 -17.825 1.00 92.44 97 ALA A C 1
ATOM 713 O O . ALA A 1 97 ? -4.531 3.374 -16.973 1.00 92.44 97 ALA A O 1
ATOM 714 N N . ALA A 1 98 ? -3.962 3.078 -19.125 1.00 95.12 98 ALA A N 1
ATOM 715 C CA . ALA A 1 98 ? -5.324 3.172 -19.643 1.00 95.12 98 ALA A CA 1
ATOM 716 C C . ALA A 1 98 ? -6.221 2.058 -19.081 1.00 95.12 98 ALA A C 1
ATOM 718 O O . ALA A 1 98 ? -7.327 2.336 -18.618 1.00 95.12 98 ALA A O 1
ATOM 719 N N . GLY A 1 99 ? -5.729 0.816 -19.046 1.00 96.50 99 GLY A N 1
ATOM 720 C CA . GLY A 1 99 ? -6.440 -0.320 -18.458 1.00 96.50 99 GLY A CA 1
ATOM 721 C C . GLY A 1 99 ? -6.758 -0.111 -16.976 1.00 96.50 99 GLY A C 1
ATOM 722 O O . GLY A 1 99 ? -7.911 -0.266 -16.567 1.00 96.50 99 GLY A O 1
ATOM 723 N N . LEU A 1 100 ? -5.771 0.314 -16.178 1.00 94.06 100 LEU A N 1
ATOM 724 C CA . LEU A 1 100 ? -5.968 0.621 -14.757 1.00 94.06 100 LEU A CA 1
ATOM 725 C C . LEU A 1 100 ? -6.931 1.795 -14.549 1.00 94.06 100 LEU A C 1
ATOM 727 O O . LEU A 1 100 ? -7.775 1.730 -13.658 1.00 94.06 100 LEU A O 1
ATOM 731 N N . ALA A 1 101 ? -6.846 2.848 -15.364 1.00 92.94 101 ALA A N 1
ATOM 732 C CA . ALA A 1 101 ? -7.738 4.001 -15.276 1.00 92.94 101 ALA A CA 1
ATOM 733 C C . ALA A 1 101 ? -9.192 3.622 -15.592 1.00 92.94 101 ALA A C 1
ATOM 735 O O . ALA A 1 101 ? -10.106 4.026 -14.870 1.00 92.94 101 ALA A O 1
ATOM 736 N N . ILE A 1 102 ? -9.413 2.807 -16.629 1.00 96.19 102 ILE A N 1
ATOM 737 C CA . ILE A 1 102 ? -10.740 2.290 -16.982 1.00 96.19 102 ILE A CA 1
ATOM 738 C C . ILE A 1 102 ? -11.262 1.388 -15.861 1.00 96.19 102 ILE A C 1
ATOM 740 O O . ILE A 1 102 ? -12.365 1.618 -15.366 1.00 96.19 102 ILE A O 1
ATOM 744 N N . TYR A 1 103 ? -10.467 0.416 -15.406 1.00 96.06 103 TYR A N 1
ATOM 745 C CA . TYR A 1 103 ? -10.845 -0.483 -14.313 1.00 96.06 103 TYR A CA 1
ATOM 746 C C . TYR A 1 103 ? -11.186 0.288 -13.030 1.00 96.06 103 TYR A C 1
ATOM 748 O O . TYR A 1 103 ? -12.235 0.066 -12.417 1.00 96.06 103 TYR A O 1
ATOM 756 N N . GLY A 1 104 ? -10.340 1.252 -12.662 1.00 90.31 104 GLY A N 1
ATOM 757 C CA . GLY A 1 104 ? -10.553 2.146 -11.531 1.00 90.31 104 GLY A CA 1
ATOM 758 C C . GLY A 1 104 ? -11.844 2.940 -11.679 1.00 90.31 104 GLY A C 1
ATOM 759 O O . GLY A 1 104 ? -12.652 2.957 -10.757 1.00 90.31 104 GLY A O 1
ATOM 760 N N . ARG A 1 105 ? -12.104 3.515 -12.858 1.00 92.06 105 ARG A N 1
ATOM 761 C CA . ARG A 1 105 ? -13.335 4.263 -13.154 1.00 92.06 105 ARG A CA 1
ATOM 762 C C . ARG A 1 105 ? -14.589 3.390 -13.086 1.00 92.06 105 ARG A C 1
ATOM 764 O O . ARG A 1 105 ? -15.608 3.855 -12.590 1.00 92.06 105 ARG A O 1
ATOM 771 N N . MET A 1 106 ? -14.520 2.134 -13.529 1.00 91.75 106 MET A N 1
ATOM 772 C CA . MET A 1 106 ? -15.635 1.181 -13.428 1.00 91.75 106 MET A CA 1
ATOM 773 C C . MET A 1 106 ? -15.921 0.767 -11.979 1.00 91.75 106 MET A C 1
ATOM 775 O O . MET A 1 106 ? -17.069 0.501 -11.622 1.00 91.75 106 MET A O 1
ATOM 779 N N . ARG A 1 107 ? -14.887 0.700 -11.132 1.00 91.31 107 ARG A N 1
ATOM 780 C CA . ARG A 1 107 ? -15.012 0.366 -9.704 1.00 91.31 107 ARG A CA 1
ATOM 781 C C . ARG A 1 107 ? -15.323 1.570 -8.821 1.00 91.31 107 ARG A C 1
ATOM 783 O O . ARG A 1 107 ? -15.867 1.380 -7.733 1.00 91.31 107 ARG A O 1
ATOM 790 N N . LEU A 1 108 ? -15.015 2.785 -9.271 1.00 85.81 108 LEU A N 1
ATOM 791 C CA . LEU A 1 108 ? -15.286 4.017 -8.541 1.00 85.81 108 LEU A CA 1
ATOM 792 C C . LEU A 1 108 ? -16.804 4.230 -8.416 1.00 85.81 108 LEU A C 1
ATOM 794 O O . LEU A 1 108 ? -17.455 4.816 -9.276 1.00 85.81 108 LEU A O 1
ATOM 798 N N . ARG A 1 109 ? -17.387 3.782 -7.304 1.00 78.25 109 ARG A N 1
ATOM 799 C CA . ARG A 1 109 ? -18.746 4.155 -6.896 1.00 78.25 109 ARG A CA 1
ATOM 800 C C . ARG A 1 109 ? -18.683 5.375 -5.988 1.00 78.25 109 ARG A C 1
ATOM 802 O O . ARG A 1 109 ? -18.939 5.282 -4.791 1.00 78.25 109 ARG A O 1
ATOM 809 N N . VAL A 1 110 ? -18.337 6.528 -6.556 1.00 68.62 110 VAL A N 1
ATOM 810 C CA . VAL A 1 110 ? -18.416 7.805 -5.832 1.00 68.62 110 VAL A CA 1
ATOM 811 C C . VAL A 1 110 ? -19.886 8.206 -5.750 1.00 68.62 110 VAL A C 1
ATOM 813 O O . VAL A 1 110 ? -20.404 8.930 -6.593 1.00 68.62 110 VAL A O 1
ATOM 816 N N . SER A 1 111 ? -20.591 7.670 -4.757 1.00 75.44 111 SER A N 1
ATOM 817 C CA . SER A 1 111 ? -21.900 8.186 -4.358 1.00 75.44 111 SER A CA 1
ATOM 818 C C . SER A 1 111 ? -21.678 9.287 -3.333 1.00 75.44 111 SER A C 1
ATOM 820 O O . SER A 1 111 ? -20.918 9.099 -2.384 1.00 75.44 111 SER A O 1
ATOM 822 N N . MET A 1 112 ? -22.330 10.437 -3.512 1.00 73.56 112 MET A N 1
ATOM 823 C CA . MET A 1 112 ? -22.274 11.487 -2.499 1.00 73.56 112 MET A CA 1
ATOM 824 C C . MET A 1 112 ? -22.783 10.938 -1.154 1.00 73.56 112 MET A C 1
ATOM 826 O O . MET A 1 112 ? -23.834 10.287 -1.131 1.00 73.56 112 MET A O 1
ATOM 830 N N . PRO A 1 113 ? -22.070 11.176 -0.036 1.00 81.00 113 PRO A N 1
ATOM 831 C CA . PRO A 1 113 ? -22.476 10.678 1.270 1.00 81.00 113 PRO A CA 1
ATOM 832 C C . PRO A 1 113 ? -23.763 11.385 1.709 1.00 81.00 113 PRO A C 1
ATOM 834 O O . PRO A 1 113 ? -23.743 12.490 2.249 1.00 81.00 113 PRO A O 1
ATOM 837 N N . GLN A 1 114 ? -24.900 10.729 1.461 1.00 84.62 114 GLN A N 1
ATOM 838 C CA . GLN A 1 114 ? -26.241 11.269 1.714 1.00 84.62 114 GLN A CA 1
ATOM 839 C C . GLN A 1 114 ? -26.399 11.729 3.166 1.00 84.62 114 GLN A C 1
ATOM 841 O O . GLN A 1 114 ? -26.917 12.810 3.416 1.00 84.62 114 GLN A O 1
ATOM 846 N N . LYS A 1 115 ? -25.875 10.954 4.126 1.00 84.94 115 LYS A N 1
ATOM 847 C CA . LYS A 1 115 ? -25.927 11.304 5.553 1.00 84.94 115 LYS A CA 1
ATOM 848 C C . LYS A 1 115 ? -25.196 12.615 5.856 1.00 84.94 115 LYS A C 1
ATOM 850 O O . LYS A 1 115 ? -25.758 13.471 6.526 1.00 84.94 115 LYS A O 1
ATOM 855 N N . THR A 1 116 ? -23.995 12.807 5.309 1.00 87.44 116 THR A N 1
ATOM 856 C CA . THR A 1 116 ? -23.221 14.046 5.483 1.00 87.44 116 THR A CA 1
ATOM 857 C C . THR A 1 116 ? -23.936 15.240 4.859 1.00 87.44 116 THR A C 1
ATOM 859 O O . THR A 1 116 ? -24.015 16.294 5.480 1.00 87.44 116 THR A O 1
ATOM 862 N N . ILE A 1 117 ? -24.518 15.079 3.666 1.00 88.12 117 ILE A N 1
ATOM 863 C CA . ILE A 1 117 ? -25.289 16.149 3.015 1.00 88.12 117 ILE A CA 1
ATOM 864 C C . ILE A 1 117 ? -26.511 16.530 3.851 1.00 88.12 117 ILE A C 1
ATOM 866 O O . ILE A 1 117 ? -26.780 17.717 4.023 1.00 88.12 117 ILE A O 1
ATOM 870 N N . THR A 1 118 ? -27.241 15.548 4.383 1.00 88.00 118 THR A N 1
ATOM 871 C CA . THR A 1 118 ? -28.406 15.801 5.238 1.00 88.00 118 THR A CA 1
ATOM 872 C C . THR A 1 118 ? -28.008 16.537 6.514 1.00 88.00 118 THR A C 1
ATOM 874 O O . THR A 1 118 ? -28.597 17.573 6.809 1.00 88.00 118 THR A O 1
ATOM 877 N N . SER A 1 119 ? -26.958 16.094 7.214 1.00 90.06 119 SER A N 1
ATOM 878 C CA . SER A 1 119 ? -26.474 16.784 8.418 1.00 90.06 119 SER A CA 1
ATOM 879 C C . SER A 1 119 ? -25.990 18.209 8.132 1.00 90.06 119 SER A C 1
ATOM 881 O O . SER A 1 119 ? -26.221 19.109 8.935 1.00 90.06 119 SER A O 1
ATOM 883 N N . LEU A 1 120 ? -25.362 18.462 6.977 1.00 92.75 120 LEU A N 1
ATOM 884 C CA . LEU A 1 120 ? -24.959 19.817 6.580 1.00 92.75 120 LEU A CA 1
ATOM 885 C C . LEU A 1 120 ? -26.158 20.729 6.281 1.00 92.75 120 LEU A C 1
ATOM 887 O O . LEU A 1 120 ? -26.116 21.914 6.613 1.00 92.75 120 LEU A O 1
ATOM 891 N N . LYS A 1 121 ? -27.231 20.197 5.680 1.00 90.62 121 LYS A N 1
ATOM 892 C CA . LYS A 1 121 ? -28.482 20.946 5.467 1.00 90.62 121 LYS A CA 1
ATOM 893 C C . LYS A 1 121 ? -29.136 21.312 6.794 1.00 90.62 121 LYS A C 1
ATOM 895 O O . LYS A 1 121 ? -29.454 22.477 7.000 1.00 90.62 121 LYS A O 1
ATOM 900 N N . GLU A 1 122 ? -29.240 20.347 7.701 1.00 89.38 122 GLU A N 1
ATOM 901 C CA . GLU A 1 122 ? -29.783 20.562 9.042 1.00 89.38 122 GLU A CA 1
ATOM 902 C C . GLU A 1 122 ? -28.956 21.605 9.815 1.00 89.38 122 GLU A C 1
ATOM 904 O O . GLU A 1 122 ? -29.502 22.554 10.371 1.00 89.38 122 GLU A O 1
ATOM 909 N N . THR A 1 123 ? -27.623 21.516 9.753 1.00 91.75 123 THR A N 1
ATOM 910 C CA . THR A 1 123 ? -26.719 22.498 10.380 1.00 91.75 123 THR A CA 1
ATOM 911 C C . THR A 1 123 ? -26.916 23.904 9.802 1.00 91.75 123 THR A C 1
ATOM 913 O O . THR A 1 123 ? -26.939 24.888 10.543 1.00 91.75 123 THR A O 1
ATOM 916 N N . LYS A 1 124 ? -27.094 24.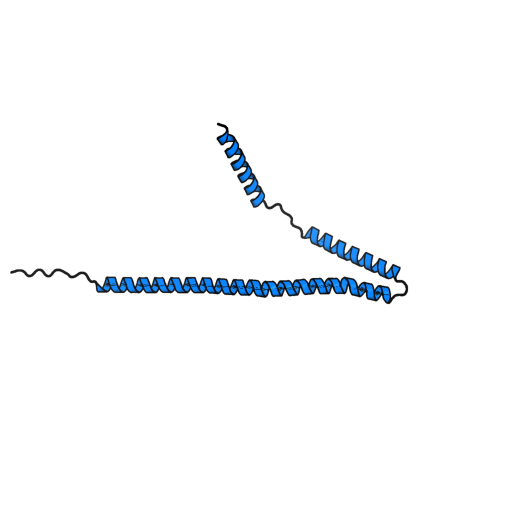017 8.479 1.00 93.44 124 LYS A N 1
ATOM 917 C CA . LYS A 1 124 ? -27.394 25.291 7.811 1.00 93.44 124 LYS A CA 1
ATOM 918 C C . LYS A 1 124 ? -28.730 25.866 8.285 1.00 93.44 124 LYS A C 1
ATOM 920 O O . LYS A 1 124 ? -28.812 27.065 8.539 1.00 93.44 124 LYS A O 1
ATOM 925 N N . GLU A 1 125 ? -29.762 25.037 8.404 1.00 91.44 125 GLU A N 1
ATOM 926 C CA . GLU A 1 125 ? -31.086 25.460 8.871 1.00 91.44 125 GLU A CA 1
ATOM 927 C C . GLU A 1 125 ? -31.044 25.963 10.319 1.00 91.44 125 GLU A C 1
ATOM 929 O O . GLU A 1 125 ? -31.540 27.059 10.592 1.00 91.44 125 GLU A O 1
ATOM 934 N N . TRP A 1 126 ? -30.362 25.244 11.215 1.00 91.19 126 TRP A N 1
ATOM 935 C CA . TRP A 1 126 ? -30.120 25.682 12.594 1.00 91.19 126 TRP A CA 1
ATOM 936 C C . TRP A 1 126 ? -29.367 27.018 12.661 1.00 91.19 126 TRP A C 1
ATOM 938 O O . TRP A 1 126 ? -29.747 27.913 13.421 1.00 91.19 126 TRP A O 1
ATOM 948 N N . ALA A 1 127 ? -28.327 27.193 11.841 1.00 91.25 127 ALA A N 1
ATOM 949 C CA . ALA A 1 127 ? -27.549 28.432 11.798 1.00 91.25 127 ALA A CA 1
ATOM 950 C C . ALA A 1 127 ? -28.381 29.630 11.303 1.00 91.25 127 ALA A C 1
ATOM 952 O O . ALA A 1 127 ? -28.337 30.710 11.895 1.00 91.25 127 ALA A O 1
ATOM 953 N N . LEU A 1 128 ? -29.191 29.436 10.256 1.00 90.31 128 LEU A N 1
ATOM 954 C CA . LEU A 1 128 ? -30.071 30.478 9.719 1.00 90.31 128 LEU A CA 1
ATOM 955 C C . LEU A 1 128 ? -31.184 30.857 10.704 1.00 90.31 128 LEU A C 1
ATOM 957 O O . LEU A 1 128 ? -31.508 32.039 10.842 1.00 90.31 128 LEU A O 1
ATOM 961 N N . GLN A 1 129 ? -31.745 29.880 11.423 1.00 90.12 129 GLN A N 1
ATOM 962 C CA . GLN A 1 129 ? -32.714 30.143 12.488 1.00 90.12 129 GLN A CA 1
ATOM 963 C C . GLN A 1 129 ? -32.098 30.974 13.616 1.00 90.12 129 GLN A C 1
ATOM 965 O O . GLN A 1 129 ? -32.718 31.943 14.050 1.00 90.12 129 GLN A O 1
ATOM 970 N N . ARG A 1 130 ? -30.860 30.663 14.027 1.00 88.00 130 ARG A N 1
ATOM 971 C CA . ARG A 1 130 ? -30.126 31.409 15.063 1.00 88.00 130 ARG A CA 1
ATOM 972 C C . ARG A 1 130 ? -29.930 32.882 14.686 1.00 88.00 130 ARG A C 1
ATOM 974 O O . ARG A 1 130 ? -30.122 33.757 15.527 1.00 88.00 130 ARG A O 1
ATOM 981 N N . MET A 1 131 ? -29.593 33.164 13.425 1.00 85.12 131 MET A N 1
ATOM 982 C CA . MET A 1 131 ? -29.452 34.539 12.923 1.00 85.12 131 MET A CA 1
ATOM 983 C C . MET A 1 131 ? -30.793 35.278 12.881 1.00 85.12 131 MET A C 1
ATOM 985 O O . MET A 1 131 ? -30.868 36.445 13.255 1.00 85.12 131 MET A O 1
ATOM 989 N N . LYS A 1 132 ? -31.867 34.594 12.470 1.00 82.19 132 LYS A N 1
ATOM 990 C CA . LYS A 1 132 ? -33.217 35.170 12.421 1.00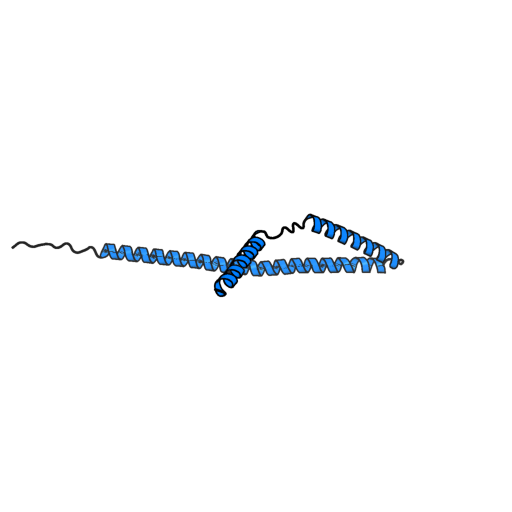 82.19 132 LYS A CA 1
ATOM 991 C C . LYS A 1 132 ? -33.782 35.468 13.816 1.00 82.19 132 LYS A C 1
ATOM 993 O O . LYS A 1 132 ? -34.535 36.425 13.961 1.00 82.19 132 LYS A O 1
ATOM 998 N N . SER A 1 133 ? -33.434 34.667 14.826 1.00 76.19 133 SER A N 1
ATOM 999 C CA . SER A 1 133 ? -33.879 34.865 16.212 1.00 76.19 133 SER A CA 1
ATOM 1000 C C . SER A 1 133 ? -33.071 35.910 16.985 1.00 76.19 133 SER A C 1
ATOM 1002 O O . SER A 1 133 ? -33.602 36.472 17.928 1.00 76.19 133 SER A O 1
ATOM 1004 N N . ALA A 1 134 ? -31.809 36.165 16.617 1.00 73.50 134 ALA A N 1
ATOM 1005 C CA . ALA A 1 134 ? -30.951 37.148 17.293 1.00 73.50 134 ALA A CA 1
ATOM 1006 C C . ALA A 1 134 ? -31.161 38.600 16.811 1.00 73.50 134 ALA A C 1
ATOM 1008 O O . ALA A 1 134 ? -30.604 39.523 17.396 1.00 73.50 134 ALA A O 1
ATOM 1009 N N . GLY A 1 135 ? -31.925 38.797 15.730 1.00 67.94 135 GLY A N 1
ATOM 1010 C CA . GLY A 1 135 ? -32.253 40.110 15.159 1.00 67.94 135 GLY A CA 1
ATOM 1011 C C . GLY A 1 135 ? -33.654 40.637 15.504 1.00 67.94 135 GLY A C 1
ATOM 1012 O O . GLY A 1 135 ? -34.116 41.563 14.842 1.00 67.94 135 GLY A O 1
ATOM 1013 N N . ARG A 1 136 ? -34.347 40.029 16.473 1.00 49.97 136 ARG A N 1
ATOM 1014 C CA . ARG A 1 136 ? -35.619 40.491 17.057 1.00 49.97 136 ARG A CA 1
ATOM 1015 C C . ARG A 1 136 ? -35.426 40.741 18.542 1.00 49.97 136 ARG A C 1
ATOM 1017 O O . ARG A 1 136 ? -36.091 41.671 19.038 1.00 49.97 136 ARG A O 1
#

pLDDT: mean 86.75, std 12.13, range [42.69, 97.25]

Sequence (136 aa):
MATQTEPRPNGSAMKSGVLAAEVVHDLNRLVSLEIELAKQELKELAVTNGIAAACFAFAGILAGIALLVAVPVIVVVAVPWHWQAAVVWAVAYALIAAGLAIYGRMRLRVSMPQKTITSLKETKEWALQRMKSAGR

Mean predicted aligned error: 12.98 Å

Radius of gyration: 36.73 Å; Cα contacts (8 Å, |Δi|>4): 13; chains: 1; bounding box: 66×54×118 Å

Foldseek 3Di:
DDDDDDDDPDPPVVVVVVVVVVVVVVVVVVVVVVVVVVVVVVVVVCVVVVVVVVVVVVVVVVVVVCCLPVVLVVVLVVDPNNVVSVVVSVVVVVVVVVVVVVVCVVPPPPDPPPVVVVVVVVVVVVVVVVVVVVVD

Solvent-accessible surface area (backbone atoms only — not comparable to full-atom values): 7786 Å² total; per-residue (Å²): 142,83,86,82,82,80,83,76,79,71,66,64,65,56,52,56,54,52,54,53,52,49,53,54,49,52,50,55,50,50,52,52,49,53,52,53,49,53,53,48,52,52,48,51,50,51,51,55,52,44,51,50,50,48,52,52,53,49,50,50,50,51,53,49,52,48,50,68,50,50,52,54,52,52,53,24,69,74,37,97,57,35,68,62,47,47,51,53,50,52,51,52,49,52,51,53,51,50,52,51,51,52,53,49,57,74,66,58,76,84,66,81,62,61,69,61,53,50,52,52,51,54,51,50,51,55,53,53,50,53,56,63,64,74,75,113